Protein AF-A0A934S8D1-F1 (afdb_monomer_lite)

InterPro domains:
  IPR025329 Protein of unknown function DUF4235 [PF14019] (14-79)

Radius of gyration: 21.25 Å; chains: 1; bounding box: 61×45×41 Å

Structure (mmCIF, N/CA/C/O backbone):
data_AF-A0A934S8D1-F1
#
_entry.id   AF-A0A934S8D1-F1
#
loop_
_atom_site.group_PDB
_atom_site.id
_atom_site.type_symbol
_atom_site.label_atom_id
_atom_site.label_alt_id
_atom_site.label_comp_id
_atom_site.label_asym_id
_atom_site.label_entity_id
_atom_site.label_seq_id
_atom_site.pdbx_PDB_ins_code
_atom_site.Cartn_x
_atom_site.Cartn_y
_atom_site.Cartn_z
_atom_site.occupancy
_atom_site.B_iso_or_equiv
_atom_site.auth_seq_id
_atom_site.auth_comp_id
_atom_site.auth_asym_id
_atom_site.auth_atom_id
_atom_site.pdbx_PDB_model_num
ATOM 1 N N . MET A 1 1 ? 43.452 22.021 -7.344 1.00 43.47 1 MET A N 1
ATOM 2 C CA . MET A 1 1 ? 42.140 21.367 -7.565 1.00 43.47 1 MET A CA 1
ATOM 3 C C . MET A 1 1 ? 41.678 20.728 -6.262 1.00 43.47 1 MET A C 1
ATOM 5 O O . MET A 1 1 ? 42.380 19.871 -5.745 1.00 43.47 1 MET A O 1
ATOM 9 N N . LYS A 1 2 ? 40.563 21.188 -5.680 1.00 44.59 2 LYS A N 1
ATOM 10 C CA . LYS A 1 2 ? 40.045 20.699 -4.390 1.00 44.59 2 LYS A CA 1
ATOM 11 C C . LYS A 1 2 ? 39.000 19.613 -4.669 1.00 44.59 2 LYS A C 1
ATOM 13 O O . LYS A 1 2 ? 37.948 19.910 -5.221 1.00 44.59 2 LYS A O 1
ATOM 18 N N . SER A 1 3 ? 39.333 18.361 -4.363 1.00 54.62 3 SER A N 1
ATOM 19 C CA . SER A 1 3 ? 38.448 17.207 -4.565 1.00 54.62 3 SER A CA 1
ATOM 20 C C . SER A 1 3 ? 37.291 17.251 -3.562 1.00 54.62 3 SER A C 1
ATOM 22 O O . SER A 1 3 ? 37.508 17.188 -2.350 1.00 54.62 3 SER A O 1
ATOM 24 N N . SER A 1 4 ? 36.068 17.409 -4.072 1.00 58.59 4 SER A N 1
ATOM 25 C CA . SER A 1 4 ? 34.837 17.291 -3.292 1.00 58.59 4 SER A CA 1
ATOM 26 C C . SER A 1 4 ? 34.604 15.814 -2.981 1.00 58.59 4 SER A C 1
ATOM 28 O O . SER A 1 4 ? 34.180 15.044 -3.843 1.00 58.59 4 SER A O 1
ATOM 30 N N . LYS A 1 5 ? 34.915 15.398 -1.749 1.00 61.78 5 LYS A N 1
ATOM 31 C CA . LYS A 1 5 ? 34.485 14.099 -1.228 1.00 61.78 5 LYS A CA 1
ATOM 32 C C . LYS A 1 5 ? 32.973 14.175 -1.033 1.00 61.78 5 LYS A C 1
ATOM 34 O O . LYS A 1 5 ? 32.508 14.717 -0.035 1.00 61.78 5 LYS A O 1
ATOM 39 N N . ILE A 1 6 ? 32.208 13.672 -1.996 1.00 60.03 6 ILE A N 1
ATOM 40 C CA . ILE A 1 6 ? 30.771 13.462 -1.823 1.00 60.03 6 ILE A CA 1
ATOM 41 C C . ILE A 1 6 ? 30.626 12.375 -0.757 1.00 60.03 6 ILE A C 1
ATOM 43 O O . ILE A 1 6 ? 30.858 11.195 -1.011 1.00 60.03 6 ILE A O 1
ATOM 47 N N . SER A 1 7 ? 30.331 12.799 0.470 1.00 60.00 7 SER A N 1
ATOM 48 C CA . SER A 1 7 ? 30.114 11.921 1.613 1.00 60.00 7 SER A CA 1
ATOM 49 C C . SER A 1 7 ? 28.958 10.972 1.302 1.00 60.00 7 SER A C 1
ATOM 51 O O . SER A 1 7 ? 27.851 11.414 0.996 1.00 60.00 7 SER A O 1
ATOM 53 N N . SER A 1 8 ? 29.205 9.670 1.411 1.00 57.25 8 SER A N 1
ATOM 54 C CA . SER A 1 8 ? 28.264 8.564 1.171 1.00 57.25 8 SER A CA 1
ATOM 55 C C . SER A 1 8 ? 26.907 8.713 1.883 1.00 57.25 8 SER A C 1
ATOM 57 O O . SER A 1 8 ? 25.902 8.204 1.399 1.00 57.25 8 SER A O 1
ATOM 59 N N . LEU A 1 9 ? 26.843 9.494 2.966 1.00 57.69 9 LEU A N 1
ATOM 60 C CA . LEU A 1 9 ? 25.609 9.882 3.663 1.00 57.69 9 LEU A CA 1
ATOM 61 C C . LEU A 1 9 ? 24.618 10.693 2.800 1.00 57.69 9 LEU A C 1
ATOM 63 O O . LEU A 1 9 ? 23.410 10.576 2.995 1.00 57.69 9 LEU A O 1
ATOM 67 N N . SER A 1 10 ? 25.089 11.471 1.820 1.00 57.34 10 SER A N 1
ATOM 68 C CA . SER A 1 10 ? 24.221 12.289 0.952 1.00 57.34 10 SER A CA 1
ATOM 69 C C . SER A 1 10 ? 23.464 11.448 -0.090 1.00 57.34 10 SER A C 1
ATOM 71 O O . SER A 1 10 ? 22.315 11.737 -0.421 1.00 57.34 10 SER A O 1
ATOM 73 N N . LEU A 1 11 ? 24.065 10.341 -0.547 1.00 56.22 11 LEU A N 1
ATOM 74 C CA . LEU A 1 11 ? 23.424 9.406 -1.483 1.00 56.22 11 LEU A CA 1
ATOM 75 C C . LEU A 1 11 ? 22.304 8.590 -0.815 1.00 56.22 11 LEU A C 1
ATOM 77 O O . LEU A 1 11 ? 21.330 8.235 -1.473 1.00 56.22 11 LEU A O 1
ATOM 81 N N . ILE A 1 12 ? 22.395 8.354 0.498 1.00 60.19 12 ILE A N 1
ATOM 82 C CA . ILE A 1 12 ? 21.347 7.679 1.279 1.00 60.19 12 ILE A CA 1
ATOM 83 C C . ILE A 1 12 ? 20.155 8.624 1.514 1.00 60.19 12 ILE A C 1
ATOM 85 O O . ILE A 1 12 ? 19.003 8.213 1.381 1.00 60.19 12 ILE A O 1
ATOM 89 N N . GLY A 1 13 ? 20.415 9.905 1.805 1.00 55.81 13 GLY A N 1
ATOM 90 C CA . GLY A 1 13 ? 19.365 10.901 2.060 1.00 55.81 13 GLY A CA 1
ATOM 91 C C . GLY A 1 13 ? 18.497 11.227 0.836 1.00 55.81 13 GLY A C 1
ATOM 92 O O . GLY A 1 13 ? 17.280 11.357 0.962 1.00 55.81 13 GLY A O 1
ATOM 93 N N . LEU A 1 14 ? 19.093 11.296 -0.360 1.00 57.81 14 LEU A N 1
ATOM 94 C CA . LEU A 1 14 ? 18.370 11.567 -1.614 1.00 57.81 14 LEU A CA 1
ATOM 95 C C . LEU A 1 14 ? 17.508 10.385 -2.094 1.00 57.81 14 LEU A C 1
ATOM 97 O O . LEU A 1 14 ? 16.494 10.601 -2.758 1.00 57.81 14 LEU A O 1
ATOM 101 N N . GLY A 1 15 ? 17.854 9.147 -1.727 1.00 59.50 15 GLY A N 1
ATOM 102 C CA . GLY A 1 15 ? 17.116 7.947 -2.140 1.00 59.50 15 GLY A CA 1
ATOM 103 C C . GLY A 1 15 ? 15.749 7.759 -1.464 1.00 59.50 15 GLY A C 1
ATOM 104 O O . GLY A 1 15 ? 14.902 7.039 -1.989 1.00 59.50 15 GLY A O 1
ATOM 105 N N . LEU A 1 16 ? 15.500 8.410 -0.322 1.00 65.38 16 LEU A N 1
ATOM 106 C CA . LEU A 1 16 ? 14.312 8.167 0.513 1.00 65.38 16 LEU A CA 1
ATOM 107 C C . LEU A 1 16 ? 13.136 9.121 0.250 1.00 65.38 16 LEU A C 1
ATOM 109 O O . LEU A 1 16 ? 12.016 8.849 0.685 1.00 65.38 16 LEU A O 1
ATOM 113 N N . ILE A 1 17 ? 13.348 10.208 -0.497 1.00 72.69 17 ILE A N 1
ATOM 114 C CA . ILE A 1 17 ? 12.310 11.227 -0.727 1.00 72.69 17 ILE A CA 1
ATOM 115 C C . ILE A 1 17 ? 11.276 10.744 -1.757 1.00 72.69 17 ILE A C 1
ATOM 117 O O . ILE A 1 17 ? 10.071 10.869 -1.536 1.00 72.69 17 ILE A O 1
ATOM 121 N N . LEU A 1 18 ? 11.727 10.142 -2.863 1.00 75.06 18 LEU A N 1
ATOM 122 C CA . LEU A 1 18 ? 10.842 9.657 -3.931 1.00 75.06 18 LEU A CA 1
ATOM 123 C C . LEU A 1 18 ? 9.860 8.569 -3.447 1.00 75.06 18 LEU A C 1
ATOM 125 O O . LEU A 1 18 ? 8.660 8.711 -3.705 1.00 75.06 18 LEU A O 1
ATOM 129 N N . PRO A 1 19 ? 10.291 7.533 -2.693 1.00 77.94 19 PRO A N 1
ATOM 130 C CA . PRO A 1 19 ? 9.373 6.542 -2.135 1.00 77.94 19 PRO A CA 1
ATOM 131 C C . PRO A 1 19 ? 8.364 7.147 -1.156 1.00 77.94 19 PRO A C 1
ATOM 133 O O . PRO A 1 19 ? 7.209 6.729 -1.141 1.00 77.94 19 PRO A O 1
ATOM 136 N N . ALA A 1 20 ? 8.764 8.140 -0.357 1.00 80.75 20 ALA A N 1
ATOM 137 C CA . ALA A 1 20 ? 7.875 8.779 0.610 1.00 80.75 20 ALA A CA 1
ATOM 138 C C . ALA A 1 20 ? 6.757 9.582 -0.075 1.00 80.75 20 ALA A C 1
ATOM 140 O O . ALA A 1 20 ? 5.590 9.478 0.315 1.00 80.75 20 ALA A O 1
ATOM 141 N N . ILE A 1 21 ? 7.089 10.336 -1.130 1.00 80.75 21 ILE A N 1
ATOM 142 C CA . ILE A 1 21 ? 6.098 11.060 -1.941 1.00 80.75 21 ILE A CA 1
ATOM 143 C C . ILE A 1 21 ? 5.152 10.065 -2.624 1.00 80.75 21 ILE A C 1
ATOM 145 O O . ILE A 1 21 ? 3.933 10.234 -2.557 1.0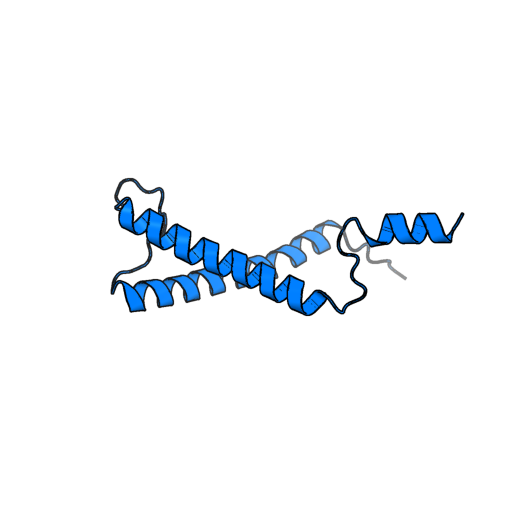0 80.75 21 ILE A O 1
ATOM 149 N N . ALA A 1 22 ? 5.693 8.995 -3.213 1.00 78.25 22 ALA A N 1
ATOM 150 C CA . ALA A 1 22 ? 4.891 7.945 -3.836 1.00 78.25 22 ALA A CA 1
ATOM 151 C C . ALA A 1 22 ? 3.949 7.269 -2.825 1.00 78.25 22 ALA A C 1
ATOM 153 O O . ALA A 1 22 ? 2.765 7.093 -3.108 1.00 78.25 22 ALA A O 1
ATOM 154 N N . ALA A 1 23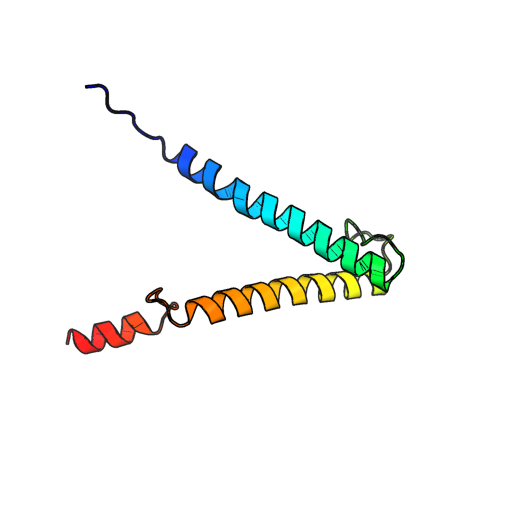 ? 4.433 6.961 -1.620 1.00 78.00 23 ALA A N 1
ATOM 155 C CA . ALA A 1 23 ? 3.623 6.382 -0.552 1.00 78.00 23 ALA A CA 1
ATOM 156 C C . ALA A 1 23 ? 2.497 7.328 -0.108 1.00 78.00 23 ALA A C 1
ATOM 158 O O . ALA A 1 23 ? 1.360 6.892 0.092 1.00 78.00 23 ALA A O 1
ATOM 159 N N . ARG A 1 24 ? 2.781 8.631 0.006 1.00 82.94 24 ARG A N 1
ATOM 160 C CA . ARG A 1 24 ? 1.775 9.649 0.337 1.00 82.94 24 ARG A CA 1
ATOM 161 C C . ARG A 1 24 ? 0.696 9.739 -0.744 1.00 82.94 24 ARG A C 1
ATOM 163 O O . ARG A 1 24 ? -0.489 9.732 -0.412 1.00 82.94 24 ARG A O 1
ATOM 170 N N . ALA A 1 25 ? 1.097 9.784 -2.013 1.00 80.19 25 ALA A N 1
ATOM 171 C CA . ALA A 1 25 ? 0.180 9.832 -3.147 1.00 80.19 25 ALA A CA 1
ATOM 172 C C . ALA A 1 25 ? -0.678 8.560 -3.235 1.00 80.19 25 ALA A C 1
ATOM 174 O O . ALA A 1 25 ? -1.898 8.656 -3.355 1.00 80.19 25 ALA A O 1
ATOM 175 N N . ALA A 1 26 ? -0.069 7.381 -3.075 1.00 76.19 26 ALA A N 1
ATOM 176 C CA . ALA A 1 26 ? -0.772 6.100 -3.063 1.00 76.19 26 ALA A CA 1
ATOM 177 C C . ALA A 1 26 ? -1.812 6.031 -1.938 1.00 76.19 26 ALA A C 1
ATOM 179 O O . ALA A 1 26 ? -2.940 5.599 -2.166 1.00 76.19 26 ALA A O 1
ATOM 180 N N . ARG A 1 27 ? -1.470 6.513 -0.736 1.00 74.06 27 ARG A N 1
ATOM 181 C CA . ARG A 1 27 ? -2.405 6.532 0.397 1.00 74.06 27 ARG A CA 1
ATOM 182 C C . ARG A 1 27 ? -3.558 7.512 0.183 1.00 74.06 27 ARG A C 1
ATOM 184 O O . ARG A 1 27 ? -4.681 7.199 0.562 1.00 74.06 27 ARG A O 1
ATOM 191 N N . SER A 1 28 ? -3.296 8.649 -0.463 1.00 80.81 28 SER A N 1
ATOM 192 C CA . SER A 1 28 ? -4.331 9.608 -0.870 1.00 80.81 28 SER A CA 1
ATOM 193 C C . SER A 1 28 ? -5.288 9.004 -1.904 1.00 80.81 28 SER A C 1
ATOM 195 O O . SER A 1 28 ? -6.500 9.022 -1.710 1.00 80.81 28 SER A O 1
ATOM 197 N N . ALA A 1 29 ? -4.751 8.394 -2.965 1.00 76.5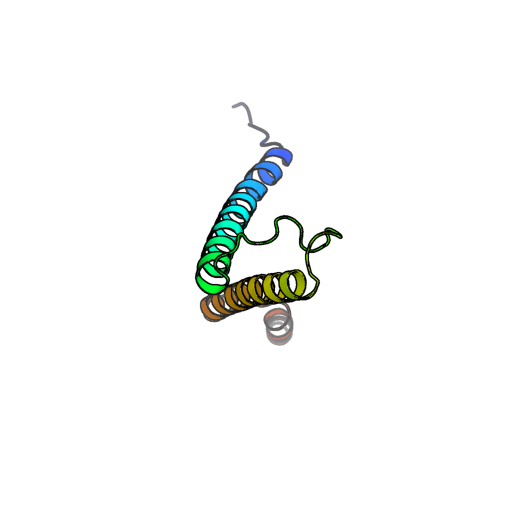0 29 ALA A N 1
ATOM 198 C CA . ALA A 1 29 ? -5.542 7.763 -4.020 1.00 76.50 29 ALA A CA 1
ATOM 199 C C . ALA A 1 29 ? -6.374 6.582 -3.496 1.00 76.50 29 ALA A C 1
ATOM 201 O O . ALA A 1 29 ? -7.567 6.488 -3.783 1.00 76.50 29 ALA A O 1
ATOM 202 N N . ALA A 1 30 ? -5.771 5.717 -2.675 1.00 75.81 30 ALA A N 1
ATOM 203 C CA . ALA A 1 30 ? -6.487 4.637 -2.005 1.00 75.81 30 ALA A CA 1
ATOM 204 C C . ALA A 1 30 ? -7.601 5.188 -1.103 1.00 75.81 30 ALA A C 1
ATOM 206 O O . ALA A 1 30 ? -8.701 4.643 -1.087 1.00 75.81 30 ALA A O 1
ATOM 207 N N . GLY A 1 31 ? -7.339 6.292 -0.397 1.00 78.31 31 GLY A N 1
ATOM 208 C CA . GLY A 1 31 ? -8.323 6.932 0.466 1.00 78.31 31 GLY A CA 1
ATOM 209 C C . GLY A 1 31 ? -9.516 7.514 -0.287 1.00 78.31 31 GLY A C 1
ATOM 210 O O . GLY A 1 31 ? -10.653 7.288 0.116 1.00 78.31 31 GLY A O 1
ATOM 211 N N . ALA A 1 32 ? -9.270 8.176 -1.418 1.00 77.94 32 ALA A N 1
ATOM 212 C CA . ALA A 1 32 ? -10.328 8.658 -2.302 1.00 77.94 32 ALA A CA 1
ATOM 213 C C . ALA A 1 32 ? -11.172 7.503 -2.866 1.00 77.94 32 ALA A C 1
ATOM 215 O O . ALA A 1 32 ? -12.397 7.595 -2.895 1.00 77.94 32 ALA A O 1
ATOM 216 N N . GLY A 1 33 ? -10.531 6.394 -3.256 1.00 74.44 33 GLY A N 1
ATOM 217 C CA . GLY A 1 33 ? -11.228 5.186 -3.705 1.00 74.44 33 GLY A CA 1
ATOM 218 C C . GLY A 1 33 ? -12.085 4.553 -2.608 1.00 74.44 33 GLY A C 1
ATOM 219 O O . GLY A 1 33 ? -13.219 4.164 -2.865 1.00 74.44 33 GLY A O 1
ATOM 220 N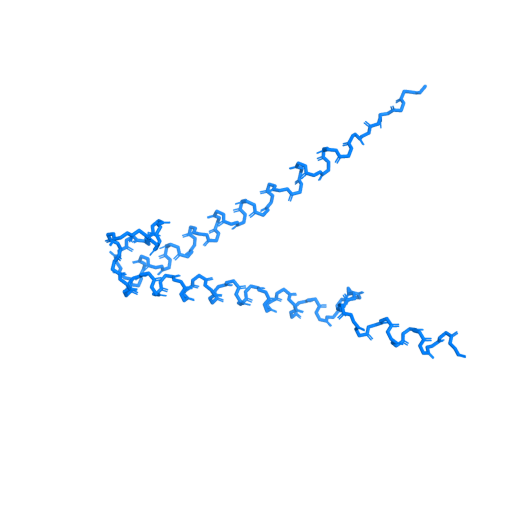 N . TYR A 1 34 ? -11.580 4.503 -1.373 1.00 74.00 34 TYR A N 1
ATOM 221 C CA . TYR A 1 34 ? -12.344 4.007 -0.229 1.00 74.00 34 TYR A CA 1
ATOM 222 C C . TYR A 1 34 ? -13.564 4.887 0.047 1.00 74.00 34 TYR A C 1
ATOM 224 O O . TYR A 1 34 ? -14.676 4.371 0.069 1.00 74.00 34 TYR A O 1
ATOM 232 N N . HIS A 1 35 ? -13.379 6.205 0.156 1.00 81.38 35 HIS A N 1
ATOM 233 C CA . HIS A 1 35 ? -14.474 7.150 0.379 1.00 81.38 35 HIS A CA 1
ATOM 234 C C . HIS A 1 35 ? -15.523 7.109 -0.743 1.00 81.38 35 HIS A C 1
ATOM 236 O O . HIS A 1 35 ? -16.717 7.204 -0.475 1.00 81.38 35 HIS A O 1
ATOM 242 N N . ALA A 1 36 ? -15.114 6.920 -1.999 1.00 77.50 36 ALA A N 1
ATOM 243 C CA . ALA A 1 36 ? -16.049 6.800 -3.117 1.00 77.50 36 ALA A CA 1
ATOM 244 C C . ALA A 1 36 ? -16.970 5.568 -3.015 1.00 77.50 36 ALA A C 1
ATOM 246 O O . ALA A 1 36 ? -18.092 5.616 -3.510 1.00 77.50 36 ALA A O 1
ATOM 247 N N . VAL A 1 37 ? -16.508 4.481 -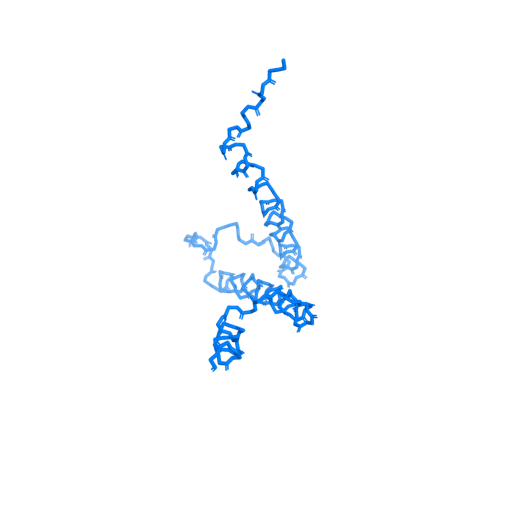2.386 1.00 77.88 37 VAL A N 1
ATOM 248 C CA . VAL A 1 37 ? -17.261 3.219 -2.258 1.00 77.88 37 VAL A CA 1
ATOM 249 C C . VAL A 1 37 ? -18.021 3.136 -0.935 1.00 77.88 37 VAL A C 1
ATOM 251 O O . VAL A 1 37 ? -19.141 2.634 -0.897 1.00 77.88 37 VAL A O 1
ATOM 254 N N . THR A 1 38 ? -17.414 3.589 0.161 1.00 77.56 38 THR A N 1
ATOM 255 C CA . THR A 1 38 ? -17.970 3.446 1.516 1.00 77.56 38 THR A CA 1
ATOM 256 C C . THR A 1 38 ? -18.684 4.699 2.009 1.00 77.56 38 THR A C 1
ATOM 258 O O . THR A 1 38 ? -19.363 4.631 3.031 1.00 77.56 38 THR A O 1
ATOM 261 N N . HIS A 1 39 ? -18.525 5.832 1.312 1.00 77.88 39 HIS A N 1
ATOM 262 C CA . HIS A 1 39 ? -18.947 7.167 1.755 1.00 77.88 39 HIS A CA 1
ATOM 263 C C . HIS A 1 39 ? -18.380 7.569 3.126 1.00 77.88 39 HIS A C 1
ATOM 265 O O . HIS A 1 39 ? -18.929 8.431 3.807 1.00 77.88 39 HIS A O 1
ATOM 271 N N . MET A 1 40 ? -17.289 6.925 3.543 1.00 71.56 40 MET A N 1
ATOM 272 C CA . MET A 1 40 ? -16.636 7.129 4.829 1.00 71.56 40 MET A CA 1
ATOM 273 C C . MET A 1 40 ? -15.142 7.342 4.620 1.00 71.56 40 MET A C 1
ATOM 275 O O . MET A 1 40 ? -14.543 6.800 3.689 1.00 71.56 40 MET A O 1
ATOM 279 N N . ASP A 1 41 ? -14.519 8.124 5.498 1.00 73.00 41 ASP A N 1
ATOM 280 C CA . ASP A 1 41 ? -13.076 8.314 5.443 1.00 73.00 41 ASP A CA 1
ATOM 281 C C . ASP A 1 41 ? -12.334 6.996 5.737 1.00 73.00 41 ASP A C 1
ATOM 283 O O . ASP A 1 41 ? -12.717 6.242 6.638 1.00 73.00 41 ASP A O 1
ATOM 287 N N . PRO A 1 42 ? -11.250 6.696 5.000 1.00 68.94 42 PRO A N 1
ATOM 288 C CA . PRO A 1 42 ? -10.426 5.521 5.253 1.00 68.94 42 PRO A CA 1
ATOM 289 C C . PRO A 1 42 ? -9.810 5.578 6.662 1.00 68.94 42 PRO A C 1
ATOM 291 O O . PRO A 1 42 ? -9.295 6.626 7.076 1.00 68.94 42 PRO A O 1
ATOM 294 N N . PRO A 1 43 ? -9.774 4.455 7.403 1.00 73.62 43 PRO A N 1
ATOM 295 C CA . PRO A 1 43 ? -9.206 4.439 8.743 1.00 73.62 43 PRO A CA 1
ATOM 296 C C . PRO A 1 43 ? -7.709 4.783 8.697 1.00 73.62 43 PRO A C 1
ATOM 298 O O . PRO A 1 43 ? -6.900 4.079 8.083 1.00 73.62 43 PRO A O 1
ATOM 301 N N . LYS A 1 44 ? -7.313 5.871 9.379 1.00 72.06 44 LYS A N 1
ATOM 302 C CA . LYS A 1 44 ? -5.902 6.308 9.456 1.00 72.06 44 LYS A CA 1
ATOM 303 C C . LYS A 1 44 ? -5.002 5.202 10.009 1.00 72.06 44 LYS A C 1
ATOM 305 O O . LYS A 1 44 ? -3.907 4.990 9.479 1.00 72.06 44 LYS A O 1
ATOM 310 N N . ASN A 1 45 ? -5.493 4.498 11.031 1.00 76.12 45 ASN A N 1
ATOM 311 C CA . ASN A 1 45 ? -4.850 3.346 11.645 1.00 76.12 45 ASN A CA 1
ATOM 312 C C . ASN A 1 45 ? -5.849 2.176 11.763 1.00 76.12 45 ASN A C 1
ATOM 314 O O . ASN A 1 45 ? -6.655 2.174 12.689 1.00 76.12 45 ASN A O 1
ATOM 318 N N . PRO A 1 46 ? -5.801 1.176 10.867 1.00 74.44 46 PRO A N 1
ATOM 319 C CA . PRO A 1 46 ? -6.703 0.024 10.919 1.00 74.44 46 PRO A CA 1
ATOM 320 C C . PRO A 1 46 ? -6.473 -0.898 12.129 1.00 74.44 46 PRO A C 1
ATOM 322 O O . PRO A 1 46 ? -7.326 -1.726 12.410 1.00 74.44 46 PRO A O 1
ATOM 325 N N . ALA A 1 47 ? -5.353 -0.764 12.852 1.00 76.50 47 ALA A N 1
ATOM 326 C CA . ALA A 1 47 ? -5.096 -1.501 14.094 1.00 76.50 47 ALA A CA 1
ATOM 327 C C . ALA A 1 47 ? -5.629 -0.775 15.345 1.00 76.50 47 ALA A C 1
ATOM 329 O O . ALA A 1 47 ? -5.397 -1.225 16.466 1.00 76.50 47 ALA A O 1
ATOM 330 N N . HIS A 1 48 ? -6.288 0.376 15.175 1.00 80.69 48 HIS A N 1
ATOM 331 C CA . HIS A 1 48 ? -6.868 1.115 16.289 1.00 80.69 48 HIS A CA 1
ATOM 332 C C . HIS A 1 48 ? -8.101 0.373 16.835 1.00 80.69 48 HIS A C 1
ATOM 334 O O . HIS A 1 48 ? -8.926 -0.061 16.031 1.00 80.69 48 HIS A O 1
ATOM 340 N N . PRO A 1 49 ? -8.268 0.251 18.165 1.00 78.12 49 PRO A N 1
ATOM 341 C CA . PRO A 1 49 ? -9.375 -0.503 18.765 1.00 78.12 49 PRO A CA 1
ATOM 342 C C . PRO A 1 49 ? -10.767 0.034 18.392 1.00 78.12 49 PRO A C 1
ATOM 344 O O . PRO A 1 49 ? -11.716 -0.739 18.325 1.00 78.12 49 PRO A O 1
ATOM 347 N N . ASP A 1 50 ? -10.879 1.331 18.092 1.00 84.88 50 ASP A N 1
ATOM 348 C CA . ASP A 1 50 ? -12.146 1.969 17.685 1.00 84.88 50 ASP A CA 1
ATOM 349 C C . ASP A 1 50 ? -12.517 1.743 16.208 1.00 84.88 50 ASP A C 1
ATOM 351 O O . ASP A 1 50 ? -13.576 2.179 15.755 1.00 84.88 50 ASP A O 1
ATOM 355 N N . VAL A 1 51 ? -11.652 1.095 15.423 1.00 82.38 51 VAL A N 1
ATOM 356 C CA . VAL A 1 51 ? -11.947 0.768 14.024 1.00 82.38 51 VAL A CA 1
ATOM 357 C C . VAL A 1 51 ? -12.624 -0.594 13.974 1.00 82.38 51 VAL A C 1
ATOM 359 O O . VAL A 1 51 ? -12.082 -1.594 14.443 1.00 82.38 51 VAL A O 1
ATOM 362 N N . ALA A 1 52 ? -13.809 -0.654 13.365 1.00 88.12 52 ALA A N 1
ATOM 363 C CA . ALA A 1 52 ? -14.504 -1.918 13.179 1.00 88.12 52 ALA A CA 1
ATOM 364 C C . ALA A 1 52 ? -13.643 -2.888 12.352 1.00 88.12 52 ALA A C 1
ATOM 366 O O . ALA A 1 52 ? -13.103 -2.530 11.303 1.00 88.12 52 ALA A O 1
ATOM 367 N N . TRP A 1 53 ? -13.573 -4.150 12.781 1.00 87.31 53 TRP A N 1
ATOM 368 C CA . TRP A 1 53 ? -12.795 -5.200 12.108 1.00 87.31 53 TRP A CA 1
ATOM 369 C C . TRP A 1 53 ? -13.095 -5.319 10.612 1.00 87.31 53 TRP A C 1
ATOM 371 O O . TRP A 1 53 ? -12.187 -5.511 9.807 1.00 87.31 53 TRP A O 1
ATOM 381 N N . LYS A 1 54 ? -14.366 -5.159 10.230 1.00 85.00 54 LYS A N 1
ATOM 382 C CA . LYS A 1 54 ? -14.793 -5.147 8.827 1.00 85.00 54 LYS A CA 1
ATOM 383 C C . LYS A 1 54 ? -14.055 -4.070 8.026 1.00 85.00 54 LYS A C 1
ATOM 385 O O . LYS A 1 54 ? -13.511 -4.365 6.966 1.00 85.00 54 LYS A O 1
ATOM 390 N N . ASP A 1 55 ? -13.996 -2.852 8.547 1.00 81.62 55 ASP A N 1
ATOM 391 C CA . ASP A 1 55 ? -13.398 -1.709 7.855 1.00 81.62 55 ASP A CA 1
ATOM 392 C C . ASP A 1 55 ? -11.871 -1.846 7.796 1.00 81.62 55 ASP A C 1
ATOM 394 O O . ASP A 1 55 ? -11.256 -1.574 6.763 1.00 81.62 55 ASP A O 1
ATOM 398 N N . ALA A 1 56 ? -11.259 -2.374 8.863 1.00 85.50 56 ALA A N 1
ATOM 399 C CA . ALA A 1 56 ? -9.838 -2.716 8.885 1.00 85.50 56 ALA A CA 1
ATOM 400 C C . ALA A 1 56 ? -9.474 -3.761 7.812 1.00 85.50 56 ALA A C 1
ATOM 402 O O . ALA A 1 56 ? -8.484 -3.592 7.089 1.00 85.50 56 ALA A O 1
ATOM 403 N N . ILE A 1 57 ? -10.284 -4.817 7.668 1.00 87.50 57 ILE A N 1
ATOM 404 C CA . ILE A 1 57 ? -10.085 -5.870 6.661 1.00 87.50 57 ILE A CA 1
ATOM 405 C C . ILE A 1 57 ? -10.243 -5.300 5.249 1.00 87.50 57 ILE A C 1
ATOM 407 O O . ILE A 1 57 ? -9.359 -5.499 4.414 1.00 87.50 57 ILE A O 1
ATOM 411 N N . VAL A 1 58 ? -11.323 -4.559 4.982 1.00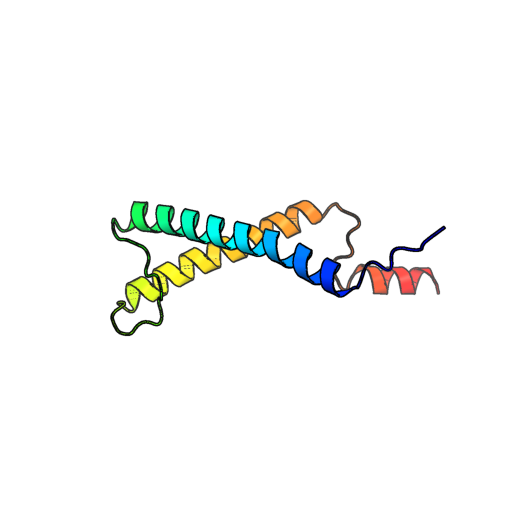 85.00 58 VAL A N 1
ATOM 412 C CA . VAL A 1 58 ? -11.577 -3.957 3.662 1.00 85.00 58 VAL A CA 1
ATOM 413 C C . VAL A 1 58 ? -10.430 -3.029 3.267 1.00 85.00 58 VAL A C 1
ATOM 415 O O . VAL A 1 58 ? -9.883 -3.153 2.171 1.00 85.00 58 VAL A O 1
ATOM 418 N N . TRP A 1 59 ? -10.001 -2.145 4.169 1.00 81.69 59 TRP A N 1
ATOM 419 C CA . TRP A 1 59 ? -8.899 -1.225 3.899 1.00 81.69 59 TRP A CA 1
ATOM 420 C C . TRP A 1 59 ? -7.573 -1.948 3.620 1.00 81.69 59 TRP A C 1
ATOM 422 O O . TRP A 1 59 ? -6.816 -1.556 2.722 1.00 81.69 59 TRP A O 1
ATOM 432 N N . THR A 1 60 ? -7.309 -3.032 4.352 1.00 85.69 60 THR A N 1
ATOM 433 C CA . THR A 1 60 ? -6.119 -3.872 4.158 1.00 85.69 60 THR A CA 1
ATOM 434 C C . THR A 1 60 ? -6.147 -4.576 2.803 1.00 85.69 60 THR A C 1
ATOM 436 O O . THR A 1 60 ? -5.145 -4.544 2.087 1.00 85.69 60 THR A O 1
ATOM 439 N N . LEU A 1 61 ? -7.288 -5.150 2.408 1.00 88.12 61 LEU A N 1
ATOM 440 C CA . LEU A 1 61 ? -7.459 -5.802 1.105 1.00 88.12 61 LEU A CA 1
ATOM 441 C C . LEU A 1 61 ? -7.264 -4.820 -0.055 1.00 88.12 61 LEU A C 1
ATOM 443 O O . LEU A 1 61 ? -6.514 -5.115 -0.986 1.00 88.12 61 LEU A O 1
ATOM 447 N N . VAL A 1 62 ? -7.876 -3.636 0.025 1.00 83.50 62 VAL A N 1
ATOM 448 C CA . VAL A 1 62 ? -7.741 -2.584 -0.996 1.00 83.50 62 VAL A CA 1
ATOM 449 C C . VAL A 1 62 ? -6.280 -2.154 -1.137 1.00 83.50 62 VAL A C 1
ATOM 451 O O . VAL A 1 62 ? -5.731 -2.159 -2.240 1.00 83.50 62 VAL A O 1
ATOM 454 N N . SER A 1 63 ? -5.617 -1.846 -0.021 1.00 79.75 63 SER A N 1
ATOM 455 C CA . SER A 1 63 ? -4.215 -1.410 -0.027 1.00 79.75 63 SER A CA 1
ATOM 456 C C . SER A 1 63 ? -3.270 -2.508 -0.533 1.00 79.75 63 SER A C 1
ATOM 458 O O . SER A 1 63 ? -2.370 -2.238 -1.332 1.00 79.75 63 SER A O 1
ATOM 460 N N . GLY A 1 64 ? -3.487 -3.756 -0.103 1.00 86.06 64 GLY A N 1
ATOM 461 C CA . GLY A 1 64 ? -2.697 -4.913 -0.523 1.00 86.06 64 GLY A CA 1
ATOM 462 C C . GLY A 1 64 ? -2.836 -5.208 -2.017 1.00 86.06 64 GLY A C 1
ATOM 463 O O . GLY A 1 64 ? -1.831 -5.428 -2.695 1.00 86.06 64 GLY A O 1
ATOM 464 N N . MET A 1 65 ? -4.059 -5.134 -2.550 1.00 90.31 65 MET A N 1
ATOM 465 C CA . MET A 1 65 ? -4.331 -5.324 -3.976 1.00 90.31 65 MET A CA 1
ATOM 466 C C . MET A 1 65 ? -3.624 -4.267 -4.830 1.00 90.31 65 MET A C 1
ATOM 468 O O . MET A 1 65 ? -2.958 -4.617 -5.804 1.00 90.31 65 MET A O 1
ATOM 472 N N . ILE A 1 66 ? -3.693 -2.991 -4.440 1.00 84.06 66 ILE A N 1
ATOM 473 C CA . ILE A 1 66 ? -2.996 -1.900 -5.142 1.00 84.06 66 ILE A CA 1
ATOM 474 C C . ILE A 1 66 ? -1.479 -2.145 -5.160 1.00 84.06 66 ILE A C 1
ATOM 476 O O . ILE A 1 66 ? -0.847 -2.050 -6.217 1.00 84.06 66 ILE A O 1
ATOM 480 N N . GLY A 1 67 ? -0.887 -2.506 -4.016 1.00 84.75 67 GLY A N 1
ATOM 481 C CA . GLY A 1 67 ? 0.543 -2.819 -3.922 1.00 84.75 67 GLY A CA 1
ATOM 482 C C . GLY A 1 67 ? 0.948 -4.013 -4.794 1.00 84.75 67 GLY A C 1
ATOM 483 O O . GLY A 1 67 ? 1.937 -3.945 -5.530 1.00 84.75 67 GLY A O 1
ATOM 484 N N . GLY A 1 68 ? 0.154 -5.086 -4.763 1.00 88.69 68 GLY A N 1
ATOM 485 C CA . GLY A 1 68 ? 0.366 -6.282 -5.579 1.00 88.69 68 GLY A CA 1
ATOM 486 C C . GLY A 1 68 ? 0.290 -5.999 -7.080 1.00 88.69 68 GLY A C 1
ATOM 487 O O . GLY A 1 68 ? 1.194 -6.383 -7.825 1.00 88.69 68 GLY A O 1
ATOM 488 N N . LEU A 1 69 ? -0.736 -5.265 -7.520 1.00 90.88 69 LEU A N 1
ATOM 489 C CA . LEU A 1 69 ? -0.906 -4.870 -8.921 1.00 90.88 69 LEU A CA 1
ATOM 490 C C . LEU A 1 69 ? 0.218 -3.951 -9.395 1.00 90.88 69 LEU A C 1
ATOM 492 O O . LEU A 1 69 ? 0.748 -4.148 -10.485 1.00 90.88 69 LEU A O 1
ATOM 496 N N . THR A 1 70 ? 0.644 -3.000 -8.565 1.00 87.75 70 THR A N 1
ATOM 497 C CA . THR A 1 70 ? 1.780 -2.126 -8.890 1.00 87.75 70 THR A CA 1
ATOM 498 C C . THR A 1 70 ? 3.038 -2.954 -9.145 1.00 87.75 70 THR A C 1
ATOM 500 O O . THR A 1 70 ? 3.701 -2.792 -10.171 1.00 87.75 70 THR A O 1
ATOM 503 N N . ARG A 1 71 ? 3.337 -3.908 -8.254 1.00 85.38 71 ARG A N 1
ATOM 504 C CA . ARG A 1 71 ? 4.476 -4.823 -8.414 1.00 85.38 71 ARG A CA 1
ATOM 505 C C . ARG A 1 71 ? 4.358 -5.667 -9.682 1.00 85.38 71 ARG A C 1
ATOM 507 O O . ARG A 1 71 ? 5.367 -5.873 -10.356 1.00 85.38 71 ARG A O 1
ATOM 514 N N . LEU A 1 72 ? 3.158 -6.144 -10.012 1.00 89.12 72 LEU A N 1
ATOM 515 C CA . LEU A 1 72 ? 2.906 -6.901 -11.237 1.00 89.12 72 LEU A CA 1
ATOM 516 C C . LEU A 1 72 ? 3.174 -6.053 -12.484 1.00 89.12 72 LEU A C 1
ATOM 518 O O . LEU A 1 72 ? 3.903 -6.502 -13.362 1.00 89.12 72 LEU A O 1
ATOM 522 N N . VAL A 1 73 ? 2.636 -4.834 -12.548 1.00 90.25 73 VAL A N 1
ATOM 523 C CA . VAL A 1 73 ? 2.809 -3.926 -13.694 1.00 90.25 73 VAL A CA 1
ATOM 524 C C . VAL A 1 73 ? 4.282 -3.583 -13.902 1.00 90.25 73 VAL A C 1
ATOM 526 O O . VAL A 1 73 ? 4.770 -3.678 -15.026 1.00 90.25 73 VAL A O 1
ATOM 529 N N . VAL A 1 74 ? 5.010 -3.267 -12.827 1.00 87.44 74 VAL A N 1
ATOM 530 C CA . VAL A 1 74 ? 6.456 -2.988 -12.889 1.00 87.44 74 VAL A CA 1
ATOM 531 C C . VAL A 1 74 ? 7.233 -4.205 -13.393 1.00 87.44 74 VAL A C 1
ATOM 533 O O . VAL A 1 74 ? 8.058 -4.090 -14.294 1.00 87.44 74 VAL A O 1
ATOM 536 N N . ARG A 1 75 ? 6.952 -5.401 -12.863 1.00 85.75 75 ARG A N 1
ATOM 537 C CA . ARG A 1 75 ? 7.609 -6.635 -13.328 1.00 85.75 75 ARG A CA 1
ATOM 538 C C . ARG A 1 75 ? 7.266 -6.949 -14.780 1.00 85.75 75 ARG A C 1
ATOM 540 O O . ARG A 1 75 ? 8.128 -7.383 -15.535 1.00 85.75 75 ARG A O 1
ATOM 547 N N . ARG A 1 76 ? 6.017 -6.713 -15.182 1.00 87.25 76 ARG A N 1
ATOM 548 C CA . ARG A 1 76 ? 5.538 -6.971 -16.540 1.00 87.25 76 ARG A CA 1
ATOM 549 C C . ARG A 1 76 ? 6.171 -6.027 -17.557 1.00 87.25 76 ARG A C 1
ATOM 551 O O . ARG A 1 76 ? 6.485 -6.492 -18.652 1.00 87.25 76 ARG A O 1
ATOM 558 N N . SER A 1 77 ? 6.360 -4.752 -17.213 1.00 85.31 77 SER A N 1
ATOM 559 C CA . SER A 1 77 ? 7.019 -3.772 -18.085 1.00 85.31 77 SER A CA 1
ATOM 560 C C . SER A 1 77 ? 8.525 -4.017 -18.200 1.00 85.31 77 SER A C 1
ATOM 562 O O . SER A 1 77 ? 9.098 -3.802 -19.264 1.00 85.31 77 SER A O 1
ATOM 564 N N . MET A 1 78 ? 9.153 -4.541 -17.144 1.00 82.00 78 MET A N 1
ATOM 565 C CA . MET A 1 78 ? 10.570 -4.925 -17.136 1.00 82.00 78 MET A CA 1
ATOM 566 C C . MET A 1 78 ? 10.843 -6.317 -17.723 1.00 82.00 78 MET A C 1
ATOM 568 O O . MET A 1 78 ? 11.994 -6.674 -17.924 1.00 82.00 78 MET A O 1
ATOM 572 N N . ALA A 1 79 ? 9.821 -7.108 -18.056 1.00 78.50 79 ALA A N 1
ATOM 573 C CA . ALA A 1 79 ? 10.011 -8.458 -18.595 1.00 78.50 79 ALA A CA 1
ATOM 574 C C . ALA A 1 79 ? 10.768 -8.498 -19.943 1.00 78.50 79 ALA A C 1
ATOM 576 O O . ALA A 1 79 ? 11.241 -9.556 -20.341 1.00 78.50 79 ALA A O 1
ATOM 577 N N . GLY A 1 80 ? 10.857 -7.368 -20.655 1.00 71.94 80 GLY A N 1
ATOM 578 C CA . GLY A 1 80 ? 11.636 -7.225 -21.890 1.00 71.94 80 GLY A CA 1
ATOM 579 C C . GLY A 1 80 ? 12.950 -6.454 -21.730 1.00 71.94 80 GLY A C 1
ATOM 580 O O . GLY A 1 80 ? 13.630 -6.231 -22.729 1.00 71.94 80 GLY A O 1
ATOM 581 N N . SER A 1 81 ? 13.300 -6.000 -20.521 1.00 72.62 81 SER A N 1
ATOM 582 C CA . SER A 1 81 ? 14.550 -5.276 -20.286 1.00 72.62 81 SER A CA 1
ATOM 583 C C . SER A 1 81 ? 15.666 -6.234 -19.840 1.00 72.62 81 SER A C 1
ATOM 585 O O . SER A 1 81 ? 15.382 -7.234 -19.186 1.00 72.62 81 SER A O 1
ATOM 587 N N . PRO A 1 82 ? 16.953 -5.940 -20.124 1.00 65.50 82 PRO A N 1
ATOM 588 C CA . PRO A 1 82 ? 18.093 -6.756 -19.677 1.00 65.50 82 PRO A CA 1
ATOM 589 C C . PRO A 1 82 ? 18.341 -6.725 -18.160 1.00 65.50 82 PRO A C 1
ATOM 591 O O . PRO A 1 82 ? 19.444 -7.037 -17.714 1.00 65.50 82 PRO A O 1
ATOM 594 N N . VAL A 1 83 ? 17.368 -6.261 -17.370 1.00 68.50 83 VAL A N 1
ATOM 595 C CA . VAL A 1 83 ? 17.482 -6.181 -15.917 1.00 68.50 83 VAL A CA 1
ATOM 596 C C . VAL A 1 83 ? 17.427 -7.619 -15.408 1.00 68.50 83 VAL A C 1
ATOM 598 O O . VAL A 1 83 ? 16.384 -8.251 -15.575 1.00 68.50 83 VAL A O 1
ATOM 601 N N . PRO A 1 84 ? 18.516 -8.157 -14.826 1.00 58.88 84 PRO A N 1
ATOM 602 C CA . PRO A 1 84 ? 18.546 -9.547 -14.406 1.00 58.88 84 PRO A CA 1
ATOM 603 C C . PRO A 1 84 ? 17.422 -9.777 -13.402 1.00 58.88 84 PRO A C 1
ATOM 605 O O . PRO A 1 84 ? 17.435 -9.229 -12.297 1.00 58.88 84 PRO A O 1
ATOM 608 N N . ALA A 1 85 ? 16.422 -10.559 -13.796 1.00 56.94 85 ALA A N 1
ATOM 609 C CA . ALA A 1 85 ? 15.464 -11.094 -12.852 1.00 56.94 85 ALA A CA 1
ATOM 610 C C . ALA A 1 85 ? 16.253 -12.091 -12.000 1.00 56.94 85 ALA A C 1
ATOM 612 O O . ALA A 1 85 ? 16.677 -13.125 -12.512 1.00 56.94 85 ALA A O 1
ATOM 613 N N . GLU A 1 86 ? 16.552 -11.713 -10.755 1.00 57.72 86 GLU A N 1
ATOM 614 C CA . GLU A 1 86 ? 17.285 -12.511 -9.764 1.00 57.72 86 GLU A CA 1
ATOM 615 C C . GLU A 1 86 ? 17.155 -14.026 -10.001 1.00 57.72 86 GLU A C 1
ATOM 617 O O . GLU A 1 86 ? 16.058 -14.582 -9.963 1.00 57.72 86 GLU A O 1
ATOM 622 N N . GLY A 1 87 ? 18.290 -14.681 -10.264 1.00 55.97 87 GLY A N 1
ATOM 623 C CA . GLY A 1 87 ? 18.424 -16.139 -10.306 1.00 55.97 87 GLY A CA 1
ATOM 624 C C . GLY A 1 87 ? 18.591 -16.764 -11.693 1.00 55.97 87 GLY A C 1
ATOM 625 O O . GLY A 1 87 ? 19.468 -17.603 -11.852 1.00 55.97 87 GLY A O 1
ATOM 626 N N . TYR A 1 88 ? 17.835 -16.352 -12.716 1.00 56.28 88 TYR A N 1
ATOM 627 C CA . TYR A 1 88 ? 17.774 -17.127 -13.975 1.00 56.28 88 TYR A CA 1
ATOM 628 C C . TYR A 1 88 ? 18.949 -16.879 -14.944 1.00 56.28 88 TYR A C 1
ATOM 630 O O . TYR A 1 88 ? 19.342 -17.768 -15.697 1.00 56.28 88 TYR A O 1
ATOM 638 N N . ASP A 1 89 ? 19.533 -15.676 -14.927 1.00 59.91 89 ASP A N 1
ATOM 639 C CA . ASP A 1 89 ? 20.610 -15.294 -15.858 1.00 59.91 89 ASP A CA 1
ATOM 640 C C . ASP A 1 89 ? 22.022 -15.648 -15.369 1.00 59.91 89 ASP A C 1
ATOM 642 O O . ASP A 1 89 ? 22.961 -15.664 -16.167 1.00 59.91 89 ASP A O 1
ATOM 646 N N . LEU A 1 90 ? 22.199 -15.922 -14.071 1.00 59.25 90 LEU A N 1
ATOM 647 C CA . LEU A 1 90 ? 23.513 -16.260 -13.513 1.00 59.25 90 LEU A CA 1
ATOM 648 C C . LEU A 1 90 ? 23.905 -17.697 -13.862 1.00 59.25 90 LEU A C 1
ATOM 650 O O . LEU A 1 90 ? 25.023 -17.928 -14.315 1.00 59.25 90 LEU A O 1
ATOM 654 N N . GLU A 1 91 ? 22.962 -18.628 -13.732 1.00 63.53 91 GLU A N 1
ATOM 655 C CA . GLU A 1 91 ? 23.152 -20.041 -14.074 1.00 63.53 91 GLU A CA 1
ATOM 656 C C . GLU A 1 91 ? 23.413 -20.208 -15.578 1.00 63.53 91 GLU A C 1
ATOM 658 O O . GLU A 1 91 ? 24.427 -20.765 -15.989 1.00 63.53 91 GLU A O 1
ATOM 663 N N . LYS A 1 92 ? 22.602 -19.557 -16.422 1.00 63.84 92 LYS A N 1
ATOM 664 C CA . LYS A 1 92 ? 22.751 -19.626 -17.884 1.00 63.84 92 LYS A CA 1
ATOM 665 C C . LYS A 1 92 ? 24.020 -18.960 -18.428 1.00 63.84 92 LYS A C 1
ATOM 667 O O . LYS A 1 92 ? 24.450 -19.277 -19.538 1.00 63.84 92 LYS A O 1
ATOM 672 N N . LYS A 1 93 ? 24.590 -17.986 -17.706 1.00 61.28 93 LYS A N 1
ATOM 673 C CA . LYS A 1 93 ? 25.903 -17.408 -18.039 1.00 61.28 93 LYS A CA 1
ATOM 674 C C . LYS A 1 93 ? 27.048 -18.279 -17.542 1.00 61.28 93 LYS A C 1
ATOM 676 O O . LYS A 1 93 ? 28.038 -18.362 -18.258 1.00 61.28 93 LYS A O 1
ATOM 681 N N . ALA A 1 94 ? 26.921 -18.910 -16.375 1.00 67.50 94 ALA A N 1
ATOM 682 C CA . ALA A 1 94 ? 27.919 -19.848 -15.870 1.00 67.50 94 ALA A CA 1
ATOM 683 C C . ALA A 1 94 ? 28.093 -21.030 -16.838 1.00 67.50 94 ALA A C 1
ATOM 685 O O . ALA A 1 94 ? 29.215 -21.300 -17.250 1.00 67.50 94 ALA A O 1
ATOM 686 N N . ASP A 1 95 ? 26.991 -21.604 -17.328 1.00 73.00 95 ASP A N 1
ATOM 687 C CA . ASP A 1 95 ? 27.009 -22.698 -18.313 1.00 73.00 95 ASP A CA 1
ATOM 688 C C . ASP A 1 95 ? 27.567 -22.301 -19.685 1.00 73.00 95 ASP A C 1
ATOM 690 O O . ASP A 1 95 ? 27.976 -23.155 -20.462 1.00 73.00 95 ASP A O 1
ATOM 694 N N . ARG A 1 96 ? 27.570 -21.006 -20.022 1.00 71.06 96 ARG A N 1
ATOM 695 C CA . ARG A 1 96 ? 28.133 -20.514 -21.291 1.00 71.06 96 ARG A CA 1
ATOM 696 C C . ARG A 1 96 ? 29.621 -20.169 -21.210 1.00 71.06 96 ARG A C 1
ATOM 698 O O . ARG A 1 96 ? 30.200 -19.806 -22.232 1.00 71.06 96 ARG A O 1
ATOM 705 N N . LEU A 1 97 ? 30.192 -20.185 -20.008 1.00 73.12 97 LEU A N 1
ATOM 706 C CA . LEU A 1 97 ? 31.592 -19.861 -19.727 1.00 73.12 97 LEU A CA 1
ATOM 707 C C . LEU A 1 97 ? 32.421 -21.104 -19.349 1.00 73.12 97 LEU A C 1
ATOM 709 O O . LEU A 1 97 ? 33.614 -20.956 -19.082 1.00 73.12 97 LEU A O 1
ATOM 713 N N . VAL A 1 98 ? 31.801 -22.290 -19.337 1.00 62.56 98 VAL A N 1
ATOM 714 C CA . VAL A 1 98 ? 32.424 -23.621 -19.205 1.00 62.56 98 VAL A CA 1
ATOM 715 C C . VAL A 1 98 ? 32.407 -24.306 -20.568 1.00 62.56 98 VAL A C 1
ATOM 717 O O . VAL A 1 98 ? 33.410 -24.981 -20.885 1.00 62.56 98 VAL A O 1
#

pLDDT: mean 73.79, std 11.33, range [43.47, 90.88]

Foldseek 3Di:
DDDPPPPPVVVVVVVPPVVVVVVVVLVVVLQVVCCVVVVDGQDPDLPDPPHPVVSSVVSCVSSVVVVVVVVVVVCVVCVPPPPDPPDDVVVVVVVVVD

Organism: NCBI:txid454153

Sequence (98 aa):
MKSSKISSLSLIGLGLILPAIAARAARSAAGAGYHAVTHMDPPKNPAHPDVAWKDAIVWTLVSGMIGGLTRLVVRRSMAGSPVPAEGYDLEKKADRLV

Secondary structure (DSSP, 8-state):
-------HHHHHHHHTHHHHHHHHHHHHHHHHHHHHHHSSPPPS-TTSTTS-HHHHHHHHHHHHHHHHHHHHHHHHHHTTSS---TTHHHHHHHTT--